Protein AF-A0A7S2XXZ1-F1 (afdb_monomer)

Sequence (118 aa):
FLSVVVPAYNEEARLGPLMLEPTLEFLNQWTQSSIGGPQRSQDTWGVNPRTFEIIVVDDGSKDNTAEIAQQYAEQFNKEGEIGEGKPEKAKNRHGTLRVVKQPQNMGKGAAVRQGMLE

Secondary structure (DSSP, 8-state):
-EEEEEEESS-TTTIIIIIIHHHHHHHHHHHHS-SSSS--S---S--PPP-EEEEEEE-S-SSTHHHHHHHHHHHHHHHHS--TT--GGGTT--EEEEEEE-SS---HHHHHHHHT--

Organism: NCBI:txid94617

Nearest PDB structures (foldseek):
  9fea-assembly1_B  TM=5.530E-01  e=2.788E+00  Aquifex aeolicus VF5
  6saq-assembly1_B  TM=5.895E-01  e=4.145E+00  Aquifex aeolicus VF5
  1vpy-assembly1_A  TM=2.436E-01  e=4.383E-01  Enterococcus faecalis V583

Structure (mmCIF, N/CA/C/O backbone):
data_AF-A0A7S2XXZ1-F1
#
_entry.id   AF-A0A7S2XXZ1-F1
#
loop_
_atom_site.group_PDB
_atom_site.id
_atom_site.type_symbol
_atom_site.label_atom_id
_atom_site.label_alt_id
_atom_site.label_comp_id
_atom_site.label_asym_id
_atom_site.label_entity_id
_atom_site.label_seq_id
_atom_site.pdbx_PDB_ins_code
_atom_site.Cartn_x
_atom_site.Cartn_y
_atom_site.Cartn_z
_atom_site.occupancy
_atom_site.B_iso_or_equiv
_atom_site.auth_seq_id
_atom_site.auth_comp_id
_atom_site.auth_asym_id
_atom_site.auth_atom_id
_atom_site.pdbx_PDB_model_num
ATOM 1 N N . PHE A 1 1 ? 6.321 -4.447 -16.906 1.00 89.00 1 PHE A N 1
ATOM 2 C CA . PHE A 1 1 ? 5.505 -3.766 -15.895 1.00 89.00 1 PHE A CA 1
ATOM 3 C C . PHE A 1 1 ? 5.072 -4.797 -14.864 1.00 89.00 1 PHE A C 1
ATOM 5 O O . PHE A 1 1 ? 4.760 -5.914 -15.267 1.00 89.00 1 PHE A O 1
ATOM 12 N N . LEU A 1 2 ? 5.120 -4.465 -13.578 1.00 94.00 2 LEU A N 1
ATOM 13 C CA . LEU A 1 2 ? 4.697 -5.311 -12.460 1.00 94.00 2 LEU A CA 1
ATOM 14 C C . LEU A 1 2 ? 3.762 -4.498 -11.564 1.00 94.00 2 LEU A C 1
ATOM 16 O O . LEU A 1 2 ? 4.125 -3.396 -11.181 1.00 94.00 2 LEU A O 1
ATOM 20 N N . SER A 1 3 ? 2.615 -5.053 -11.188 1.00 96.81 3 SER A N 1
ATOM 21 C CA . SER A 1 3 ? 1.749 -4.457 -10.169 1.00 96.81 3 SER A CA 1
ATOM 22 C C . SER A 1 3 ? 1.760 -5.338 -8.924 1.00 96.81 3 SER A C 1
ATOM 24 O O . SER A 1 3 ? 1.615 -6.560 -9.024 1.00 96.81 3 SER A O 1
ATOM 26 N N . VAL A 1 4 ? 2.005 -4.733 -7.762 1.00 98.00 4 VAL A N 1
ATOM 27 C CA . VAL A 1 4 ? 2.045 -5.412 -6.463 1.00 98.00 4 VAL A CA 1
ATOM 28 C C . VAL A 1 4 ? 0.896 -4.897 -5.609 1.00 98.00 4 VAL A C 1
ATOM 30 O O . VAL A 1 4 ? 0.903 -3.752 -5.165 1.00 98.00 4 VAL A O 1
ATOM 33 N N . VAL A 1 5 ? -0.082 -5.761 -5.350 1.00 98.50 5 VAL A N 1
ATOM 34 C CA . VAL A 1 5 ? -1.223 -5.443 -4.486 1.00 98.50 5 VAL A CA 1
ATOM 35 C C . VAL A 1 5 ? -0.927 -5.884 -3.058 1.00 98.50 5 VAL A C 1
ATOM 37 O O . VAL A 1 5 ? -0.632 -7.056 -2.809 1.00 98.50 5 VAL A O 1
ATOM 40 N N . VAL A 1 6 ? -1.052 -4.954 -2.115 1.00 98.56 6 VAL A N 1
ATOM 41 C CA . VAL A 1 6 ? -0.796 -5.181 -0.692 1.00 98.56 6 VAL A CA 1
ATOM 42 C C . VAL A 1 6 ? -2.066 -4.879 0.103 1.00 98.56 6 VAL A C 1
ATOM 44 O O . VAL A 1 6 ? -2.342 -3.714 0.388 1.00 98.56 6 VAL A O 1
ATOM 47 N N . PRO A 1 7 ? -2.845 -5.900 0.493 1.00 98.38 7 PRO A N 1
ATOM 48 C CA . PRO A 1 7 ? -3.931 -5.709 1.446 1.00 98.38 7 PRO A CA 1
ATOM 49 C C . PRO A 1 7 ? -3.359 -5.427 2.843 1.00 98.38 7 PRO A C 1
ATOM 51 O O . PRO A 1 7 ? -2.493 -6.170 3.312 1.00 98.38 7 PRO A O 1
ATOM 54 N N . ALA A 1 8 ? -3.860 -4.393 3.515 1.00 98.44 8 ALA A N 1
ATOM 55 C CA . ALA A 1 8 ? -3.415 -3.982 4.843 1.00 98.44 8 ALA A CA 1
ATOM 56 C C . ALA A 1 8 ? -4.612 -3.755 5.780 1.00 98.44 8 ALA A C 1
ATOM 58 O O . ALA A 1 8 ? -5.591 -3.122 5.399 1.00 98.44 8 ALA A O 1
ATOM 59 N N . TYR A 1 9 ? -4.530 -4.285 7.002 1.00 98.56 9 TYR A N 1
ATOM 60 C CA . TYR A 1 9 ? -5.489 -4.028 8.076 1.00 98.56 9 TYR A CA 1
ATOM 61 C C . TYR A 1 9 ? -4.775 -4.080 9.425 1.00 98.56 9 TYR A C 1
ATOM 63 O O . TYR A 1 9 ? -4.330 -5.150 9.840 1.00 98.56 9 TYR A O 1
ATOM 71 N N . ASN A 1 10 ? -4.694 -2.947 10.117 1.00 98.50 10 ASN A N 1
ATOM 72 C CA . ASN A 1 10 ? -3.966 -2.810 11.380 1.00 98.50 10 ASN A CA 1
ATOM 73 C C . ASN A 1 10 ? -2.502 -3.306 11.298 1.00 98.50 10 ASN A C 1
ATOM 75 O O . ASN A 1 10 ? -2.059 -4.226 12.002 1.00 98.50 10 ASN A O 1
ATOM 79 N N . GLU A 1 11 ? -1.767 -2.728 10.354 1.00 98.38 11 GLU A N 1
ATOM 80 C CA . GLU A 1 11 ? -0.394 -3.058 9.984 1.00 98.38 11 GLU A CA 1
ATOM 81 C C . GLU A 1 11 ? 0.584 -1.913 10.309 1.00 98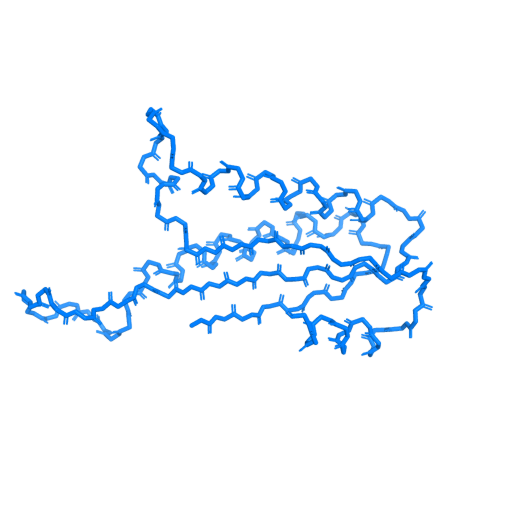.38 11 GLU A C 1
ATOM 83 O O . GLU A 1 11 ? 1.702 -1.935 9.799 1.00 98.38 11 GLU A O 1
ATOM 88 N N . GLU A 1 12 ? 0.230 -0.923 11.143 1.00 98.19 12 GLU A N 1
ATOM 89 C CA . GLU A 1 12 ? 1.030 0.308 11.315 1.00 98.19 12 GLU A CA 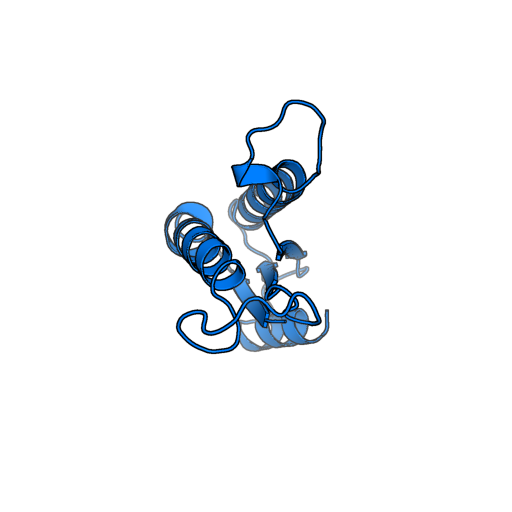1
ATOM 90 C C . GLU A 1 12 ? 2.510 0.043 11.665 1.00 98.19 12 GLU A C 1
ATOM 92 O O . GLU A 1 12 ? 3.412 0.691 11.138 1.00 98.19 12 GLU A O 1
ATOM 97 N N . ALA A 1 13 ? 2.781 -0.985 12.474 1.00 97.88 13 ALA A N 1
ATOM 98 C CA . ALA A 1 13 ? 4.135 -1.367 12.875 1.00 97.88 13 ALA A CA 1
ATOM 99 C C . ALA A 1 13 ? 4.898 -2.208 11.829 1.00 97.88 13 ALA A C 1
ATOM 101 O O . ALA A 1 13 ? 6.108 -2.391 11.956 1.00 97.88 13 ALA A O 1
ATOM 102 N N . ARG A 1 14 ? 4.209 -2.775 10.829 1.00 98.31 14 ARG A N 1
ATOM 103 C CA . ARG A 1 14 ? 4.777 -3.735 9.861 1.00 98.31 14 ARG A CA 1
ATOM 104 C C . ARG A 1 14 ? 4.836 -3.179 8.441 1.00 98.31 14 ARG A C 1
ATOM 106 O O . ARG A 1 14 ? 5.809 -3.443 7.737 1.00 98.31 14 ARG A O 1
ATOM 113 N N . LEU A 1 15 ? 3.829 -2.408 8.028 1.00 98.06 15 LEU A N 1
ATOM 114 C CA . LEU A 1 15 ? 3.653 -1.955 6.650 1.00 98.06 15 LEU A CA 1
ATOM 115 C C . LEU A 1 15 ? 4.880 -1.195 6.136 1.00 98.06 15 LEU A C 1
ATOM 117 O O . LEU A 1 15 ? 5.395 -1.538 5.078 1.00 98.06 15 LEU A O 1
ATOM 121 N N . GLY A 1 16 ? 5.368 -0.209 6.889 1.00 96.75 16 GLY A N 1
ATOM 122 C CA . GLY A 1 16 ? 6.567 0.553 6.532 1.00 96.75 16 GLY A CA 1
ATOM 123 C C . GLY A 1 16 ? 7.845 -0.298 6.556 1.00 96.75 16 GLY A C 1
ATOM 124 O O . GLY A 1 16 ? 8.344 -0.677 5.493 1.00 96.75 16 GLY A O 1
ATOM 125 N N . PRO A 1 17 ? 8.357 -0.646 7.751 1.00 96.19 17 PRO A N 1
ATOM 126 C CA . PRO A 1 17 ? 9.705 -1.197 7.903 1.00 96.19 17 PRO A CA 1
ATOM 127 C C . PRO A 1 17 ? 9.862 -2.642 7.414 1.00 96.19 17 PRO A C 1
ATOM 129 O O . PRO A 1 17 ? 10.958 -3.040 7.031 1.00 96.19 17 PRO A O 1
ATOM 132 N N . LEU A 1 18 ? 8.801 -3.458 7.432 1.00 97.31 18 LEU A N 1
ATOM 133 C CA . LEU A 1 18 ? 8.908 -4.879 7.070 1.00 97.31 18 LEU A CA 1
ATOM 134 C C . LEU A 1 18 ? 8.412 -5.181 5.658 1.00 97.31 18 LEU A C 1
ATOM 136 O O . LEU A 1 18 ? 8.857 -6.164 5.069 1.00 97.31 18 LEU A O 1
ATOM 140 N N . MET A 1 19 ? 7.491 -4.375 5.120 1.00 97.38 19 MET A N 1
ATOM 141 C CA . MET A 1 19 ? 6.913 -4.613 3.797 1.00 97.38 19 MET A CA 1
ATOM 142 C C . MET A 1 19 ? 7.410 -3.595 2.772 1.00 97.38 19 MET A C 1
ATOM 144 O O . MET A 1 19 ? 8.078 -3.990 1.816 1.00 97.38 19 MET A O 1
ATOM 148 N N . LEU A 1 20 ? 7.135 -2.301 2.957 1.00 97.06 20 LEU A N 1
ATOM 149 C CA . LEU A 1 20 ? 7.425 -1.280 1.950 1.00 97.06 20 LEU A CA 1
ATOM 150 C C . LEU A 1 20 ? 8.925 -1.075 1.744 1.00 97.06 20 LEU A C 1
ATOM 152 O O . LEU A 1 20 ? 9.373 -1.121 0.602 1.00 97.06 20 LEU A O 1
ATOM 156 N N . GLU A 1 21 ? 9.709 -0.886 2.805 1.00 94.94 21 GLU A N 1
ATOM 157 C CA . GLU A 1 21 ? 11.137 -0.563 2.670 1.00 94.94 21 GLU A CA 1
ATOM 158 C C . GLU A 1 21 ? 11.935 -1.645 1.916 1.00 94.94 21 GLU A C 1
ATOM 160 O O . GLU A 1 21 ? 12.518 -1.314 0.874 1.00 94.94 21 GLU A O 1
ATOM 165 N N . PRO A 1 22 ? 11.911 -2.936 2.318 1.00 96.25 22 PRO A N 1
ATOM 166 C CA . PRO A 1 22 ? 12.661 -3.970 1.603 1.00 96.25 22 PRO A CA 1
ATOM 167 C C . PRO A 1 22 ? 12.126 -4.211 0.186 1.00 96.25 22 PRO A C 1
ATOM 169 O O . PRO A 1 22 ? 12.894 -4.474 -0.742 1.00 96.25 22 PRO A O 1
ATOM 172 N N . THR A 1 23 ? 10.805 -4.108 -0.007 1.00 96.06 23 THR A N 1
ATOM 173 C CA . THR A 1 23 ? 10.176 -4.315 -1.320 1.00 96.06 23 THR A CA 1
ATOM 174 C C . THR A 1 23 ? 10.571 -3.214 -2.297 1.00 96.06 23 THR A C 1
ATOM 176 O O . THR A 1 23 ? 10.955 -3.506 -3.428 1.00 96.06 23 THR A O 1
ATOM 179 N N . LEU A 1 24 ? 10.518 -1.949 -1.873 1.00 93.00 24 LEU A N 1
ATOM 180 C CA . LEU A 1 24 ? 10.918 -0.810 -2.698 1.00 93.00 24 LEU A CA 1
ATOM 181 C C . LEU A 1 24 ? 12.410 -0.868 -3.040 1.00 93.00 24 LEU A C 1
ATOM 183 O O . 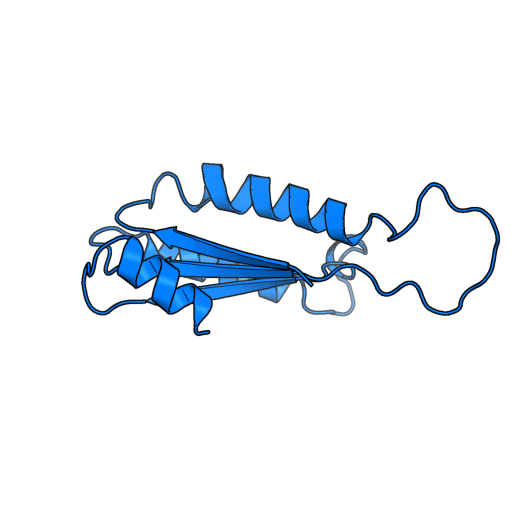LEU A 1 24 ? 12.780 -0.590 -4.182 1.00 93.00 24 LEU A O 1
ATOM 187 N N . GLU A 1 25 ? 13.267 -1.256 -2.091 1.00 91.19 25 GLU A N 1
ATOM 188 C CA . GLU A 1 25 ? 14.693 -1.469 -2.353 1.00 91.19 25 GLU A CA 1
ATOM 189 C C . GLU A 1 25 ? 14.912 -2.531 -3.439 1.00 91.19 25 GLU A C 1
ATOM 191 O O . GLU A 1 25 ? 15.589 -2.263 -4.439 1.00 91.19 25 GLU A O 1
ATOM 196 N N . PHE A 1 26 ? 14.289 -3.703 -3.289 1.00 93.00 26 PHE A N 1
ATOM 197 C CA . PHE A 1 26 ? 14.392 -4.785 -4.264 1.00 93.00 26 PHE A CA 1
ATOM 198 C C . PHE A 1 26 ? 13.876 -4.365 -5.644 1.00 93.00 26 PHE A C 1
ATOM 200 O O . PHE A 1 26 ? 14.558 -4.562 -6.652 1.00 93.00 26 PHE A O 1
ATOM 207 N N . LEU A 1 27 ? 12.684 -3.764 -5.710 1.00 91.38 27 LEU A N 1
ATOM 208 C CA . LEU A 1 27 ? 12.071 -3.380 -6.978 1.00 91.38 27 LEU A CA 1
ATOM 209 C C . LEU A 1 27 ? 12.897 -2.311 -7.695 1.00 91.38 27 LEU A C 1
ATOM 211 O O . LEU A 1 27 ? 13.123 -2.435 -8.897 1.00 91.38 27 LEU A O 1
ATOM 215 N N . ASN A 1 28 ? 13.448 -1.329 -6.978 1.00 87.00 28 ASN A N 1
ATOM 216 C CA . ASN A 1 28 ? 14.355 -0.340 -7.564 1.00 87.00 28 ASN A CA 1
ATOM 217 C C . ASN A 1 28 ? 15.582 -0.991 -8.226 1.00 87.00 28 ASN A C 1
ATOM 219 O O . ASN A 1 28 ? 15.949 -0.602 -9.337 1.00 87.00 28 ASN A O 1
ATOM 223 N N . GLN A 1 29 ? 16.191 -2.002 -7.600 1.00 86.00 29 GLN A N 1
ATOM 224 C CA . GLN A 1 29 ? 17.302 -2.760 -8.199 1.00 86.00 29 GLN A CA 1
ATOM 225 C C . GLN A 1 29 ? 16.838 -3.610 -9.393 1.00 86.00 29 GLN A C 1
ATOM 227 O O . GLN A 1 29 ? 17.493 -3.664 -10.439 1.00 86.00 29 GLN A O 1
ATOM 232 N N . TRP A 1 30 ? 15.666 -4.235 -9.273 1.00 87.12 30 TRP A N 1
ATOM 233 C CA . TRP A 1 30 ? 15.061 -5.036 -10.333 1.00 87.12 30 TRP A CA 1
ATOM 234 C C . TRP A 1 30 ? 14.754 -4.217 -11.594 1.00 87.12 30 TRP A C 1
ATOM 236 O O . TRP A 1 30 ? 14.925 -4.742 -12.698 1.00 87.12 30 TRP A O 1
ATOM 246 N N . THR A 1 31 ? 14.362 -2.942 -11.457 1.00 85.31 31 THR A N 1
ATOM 247 C CA . THR A 1 31 ? 14.112 -2.047 -12.607 1.00 85.31 31 THR A CA 1
ATOM 248 C C . THR A 1 31 ? 15.359 -1.716 -13.418 1.00 85.31 31 THR A C 1
ATOM 250 O O . THR A 1 31 ? 15.277 -1.562 -14.635 1.00 85.31 31 THR A O 1
ATOM 253 N N . GLN A 1 32 ? 16.515 -1.675 -12.754 1.00 77.31 32 GLN A N 1
ATOM 254 C CA . GLN A 1 32 ? 17.818 -1.410 -13.369 1.00 77.31 32 GLN A CA 1
ATOM 255 C C . GLN A 1 32 ? 18.433 -2.668 -13.997 1.00 77.31 32 GLN A C 1
ATOM 257 O O . GLN A 1 32 ? 19.385 -2.581 -14.766 1.00 77.31 32 GLN A O 1
ATOM 262 N N . SER A 1 33 ? 17.891 -3.848 -13.683 1.00 73.06 33 SER A N 1
ATOM 263 C CA . SER A 1 33 ? 18.347 -5.113 -14.250 1.00 73.06 33 SER A CA 1
ATOM 264 C C . SER A 1 33 ? 17.742 -5.306 -15.643 1.00 73.06 33 SER A C 1
ATOM 266 O O . SER A 1 33 ? 16.537 -5.531 -15.779 1.00 73.06 33 SER A O 1
ATOM 268 N N . SER A 1 34 ? 18.578 -5.238 -16.681 1.00 60.25 34 SER A N 1
ATOM 269 C CA . SER A 1 34 ? 18.182 -5.394 -18.085 1.00 60.25 34 SER A CA 1
ATOM 270 C C . SER A 1 34 ? 17.337 -6.653 -18.326 1.00 60.25 34 SER A C 1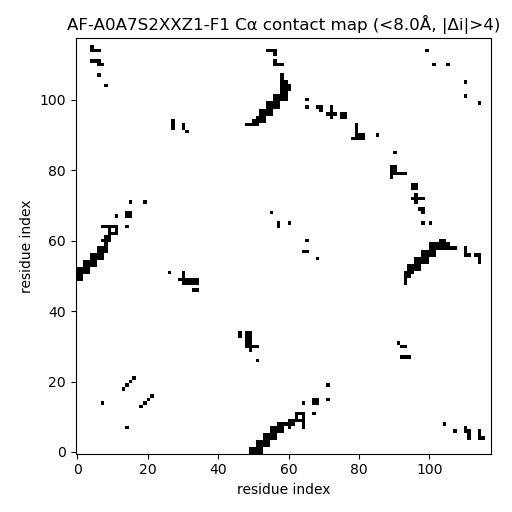
ATOM 272 O O . SER A 1 34 ? 17.597 -7.733 -17.783 1.00 60.25 34 SER A O 1
ATOM 274 N N . ILE A 1 35 ? 16.323 -6.542 -19.188 1.00 56.41 35 ILE A N 1
ATOM 275 C CA . ILE A 1 35 ? 15.658 -7.712 -19.767 1.00 56.41 35 ILE A CA 1
ATOM 276 C C . ILE A 1 35 ? 16.647 -8.340 -20.761 1.00 56.41 35 ILE A C 1
ATOM 278 O O . ILE A 1 35 ? 16.774 -7.861 -21.880 1.00 56.41 35 ILE A O 1
ATOM 282 N N . GLY A 1 36 ? 17.361 -9.389 -20.337 1.00 50.66 36 GLY A N 1
ATOM 283 C CA . GLY A 1 36 ? 18.191 -10.218 -21.220 1.00 50.66 36 GLY A CA 1
ATOM 284 C C . GLY A 1 36 ? 19.686 -10.237 -20.894 1.00 50.66 36 GLY A C 1
ATOM 285 O O . GLY A 1 36 ? 20.474 -9.719 -21.668 1.00 50.66 36 GLY A O 1
ATOM 286 N N . GLY A 1 37 ? 20.078 -10.900 -19.798 1.00 49.59 37 GLY A N 1
ATOM 287 C CA . GLY A 1 37 ? 21.452 -11.383 -19.570 1.00 49.59 37 GLY A CA 1
ATOM 288 C C . GLY A 1 37 ? 22.583 -10.333 -19.555 1.00 49.59 37 GLY A C 1
ATOM 289 O O . GLY A 1 37 ? 22.347 -9.136 -19.698 1.00 49.59 37 GLY A O 1
ATOM 290 N N . PRO A 1 38 ? 23.839 -10.765 -19.324 1.00 48.09 38 PRO A N 1
ATOM 291 C CA . PRO A 1 38 ? 24.993 -9.877 -19.361 1.00 48.09 38 PRO A CA 1
ATOM 292 C C . PRO A 1 38 ? 25.186 -9.330 -20.777 1.00 48.09 38 PRO A C 1
ATOM 294 O O . PRO A 1 38 ? 25.301 -10.078 -21.748 1.00 48.09 38 PRO A O 1
ATOM 297 N N . GLN A 1 39 ? 25.221 -8.007 -20.843 1.00 49.62 39 GLN A N 1
ATOM 298 C CA . GLN A 1 39 ? 25.376 -7.150 -22.009 1.00 49.62 39 GLN A CA 1
ATOM 299 C C . GLN A 1 39 ? 26.434 -7.683 -22.992 1.00 49.62 39 GLN A C 1
ATOM 301 O O . GLN A 1 39 ? 27.637 -7.506 -22.803 1.00 49.62 39 GLN A O 1
ATOM 306 N N . ARG A 1 40 ? 25.985 -8.348 -24.061 1.00 46.22 40 ARG A N 1
ATOM 307 C CA . ARG A 1 40 ? 26.753 -8.468 -25.300 1.00 46.22 40 ARG A CA 1
ATOM 308 C C . ARG A 1 40 ? 26.165 -7.474 -26.293 1.00 46.22 40 ARG A C 1
ATOM 310 O O . ARG A 1 40 ? 24.961 -7.458 -26.492 1.00 46.22 40 ARG A O 1
ATOM 317 N N . SER A 1 41 ? 27.077 -6.706 -26.869 1.00 46.59 41 SER A N 1
ATOM 318 C CA . SER A 1 41 ? 26.930 -5.731 -27.945 1.00 46.59 41 SER A CA 1
ATOM 319 C C . SER A 1 41 ? 26.174 -4.430 -27.663 1.00 46.59 41 SER A C 1
ATOM 321 O O . SER A 1 41 ? 25.199 -4.308 -26.930 1.00 46.59 41 SER A O 1
ATOM 323 N N . GLN A 1 42 ? 26.784 -3.417 -28.253 1.00 48.66 42 GLN A N 1
ATOM 324 C CA . GLN A 1 42 ? 26.577 -1.991 -28.173 1.00 48.66 42 GLN A CA 1
ATOM 325 C C . GLN A 1 42 ? 25.469 -1.595 -29.156 1.00 48.66 42 GLN A C 1
ATOM 327 O O . GLN A 1 42 ? 25.707 -0.808 -30.058 1.00 48.66 42 GLN A O 1
ATOM 332 N N . ASP A 1 43 ? 24.274 -2.167 -29.004 1.00 46.19 43 ASP A N 1
ATOM 333 C CA . ASP A 1 43 ? 23.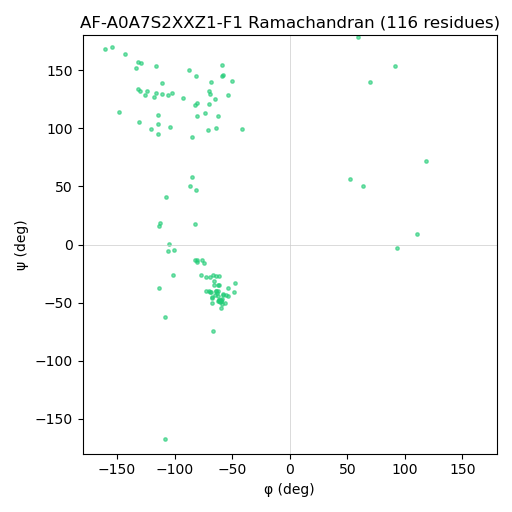146 -1.897 -29.900 1.00 46.19 43 ASP A CA 1
ATOM 334 C C . ASP A 1 43 ? 22.035 -1.184 -29.110 1.00 46.19 43 ASP A C 1
ATOM 336 O O . ASP A 1 43 ? 21.230 -1.780 -28.396 1.00 46.19 43 ASP A O 1
ATOM 340 N N . THR A 1 44 ? 22.040 0.147 -29.183 1.00 48.66 44 THR A N 1
ATOM 341 C CA . THR A 1 44 ? 21.219 1.096 -28.409 1.00 48.66 44 THR A CA 1
ATOM 342 C C . THR A 1 44 ? 19.804 1.293 -28.970 1.00 48.66 44 THR A C 1
ATOM 344 O O . THR A 1 44 ? 19.321 2.418 -29.082 1.00 48.66 44 THR A O 1
ATOM 347 N N . TRP A 1 45 ? 19.103 0.204 -29.292 1.00 47.22 45 TRP A N 1
ATOM 348 C CA . TRP A 1 45 ? 17.688 0.247 -29.676 1.00 47.22 45 TRP A CA 1
ATOM 349 C C . TRP A 1 45 ? 16.880 -0.797 -28.894 1.00 47.22 45 TRP A C 1
ATOM 351 O O . TRP A 1 45 ? 16.926 -1.983 -29.199 1.00 47.22 45 TRP A O 1
ATOM 361 N N . GLY A 1 46 ? 16.093 -0.351 -27.906 1.00 51.03 46 GLY A N 1
ATOM 362 C CA . GLY A 1 46 ? 14.888 -1.086 -27.489 1.00 51.03 46 GLY A CA 1
ATOM 363 C C . GLY A 1 46 ? 14.862 -1.780 -26.122 1.00 51.03 46 GLY A C 1
ATOM 364 O O . GLY A 1 46 ? 13.892 -2.487 -25.854 1.00 51.03 46 GLY A O 1
ATOM 365 N N . VAL A 1 47 ? 15.834 -1.586 -25.224 1.00 58.59 47 VAL A N 1
ATOM 366 C CA . VAL A 1 47 ? 15.697 -2.114 -23.850 1.00 58.59 47 VAL A CA 1
ATOM 367 C C . VAL A 1 47 ? 14.913 -1.117 -22.995 1.00 58.59 47 VAL A C 1
ATOM 369 O O . VAL A 1 47 ? 15.484 -0.193 -22.423 1.00 58.59 47 VAL A O 1
ATOM 372 N N . ASN A 1 48 ? 13.592 -1.293 -22.916 1.00 65.62 48 ASN A N 1
ATOM 373 C CA . ASN A 1 48 ? 12.778 -0.535 -21.967 1.00 65.62 48 ASN A CA 1
ATOM 374 C C . ASN A 1 48 ? 13.102 -0.989 -20.531 1.00 65.62 48 ASN A C 1
ATOM 376 O O . ASN A 1 48 ? 13.059 -2.197 -20.258 1.00 65.62 48 ASN A O 1
ATOM 380 N N . PRO A 1 49 ? 13.397 -0.060 -19.604 1.00 72.88 49 PRO A N 1
ATOM 381 C CA . PRO A 1 49 ? 13.562 -0.395 -18.198 1.00 72.88 49 PRO A CA 1
ATOM 382 C C . PRO A 1 49 ? 12.276 -1.024 -17.663 1.00 72.88 49 PRO A C 1
ATOM 384 O O . PRO A 1 49 ? 11.162 -0.681 -18.077 1.00 72.88 49 PRO A O 1
ATOM 387 N N . ARG A 1 50 ? 12.417 -1.986 -16.748 1.00 85.69 50 ARG A N 1
ATOM 388 C CA . ARG A 1 50 ? 11.235 -2.577 -16.118 1.00 85.69 50 ARG A CA 1
ATOM 389 C C . ARG A 1 50 ? 10.595 -1.520 -15.232 1.00 85.69 50 ARG A C 1
ATOM 391 O O . ARG A 1 50 ? 11.287 -0.798 -14.529 1.00 85.69 50 ARG A O 1
ATOM 398 N N . THR A 1 51 ? 9.275 -1.470 -15.250 1.00 90.31 51 THR A N 1
ATOM 399 C CA . THR A 1 51 ? 8.479 -0.551 -14.440 1.00 90.31 51 THR A CA 1
ATOM 400 C C . THR A 1 51 ? 7.614 -1.315 -13.449 1.00 90.31 51 THR A C 1
ATOM 402 O O . THR A 1 51 ? 7.267 -2.474 -13.715 1.00 90.31 51 THR A O 1
ATOM 405 N N . PHE A 1 52 ? 7.259 -0.692 -12.327 1.00 94.19 52 PHE A N 1
ATOM 406 C CA . PHE A 1 52 ? 6.338 -1.282 -11.357 1.00 94.19 52 PHE A CA 1
ATOM 407 C C . PHE A 1 52 ? 5.399 -0.265 -10.708 1.00 94.19 52 PHE A C 1
ATOM 409 O O . PHE A 1 52 ? 5.659 0.933 -10.720 1.00 94.19 52 PHE A O 1
ATOM 416 N N . GLU A 1 53 ? 4.347 -0.761 -10.078 1.00 95.94 53 GLU A N 1
ATOM 417 C CA . GLU A 1 53 ? 3.560 -0.020 -9.101 1.00 95.94 53 GLU A CA 1
ATOM 418 C C . GLU A 1 53 ? 3.309 -0.885 -7.863 1.00 95.94 53 GLU A C 1
ATOM 420 O O . GLU A 1 53 ? 3.264 -2.117 -7.941 1.00 95.94 53 GLU A O 1
ATOM 425 N N . ILE A 1 54 ? 3.142 -0.233 -6.718 1.00 98.19 54 ILE A N 1
ATOM 426 C CA . ILE A 1 54 ? 2.610 -0.853 -5.508 1.00 98.19 54 ILE A CA 1
ATOM 427 C C . ILE A 1 54 ? 1.285 -0.171 -5.176 1.00 98.19 54 ILE A C 1
ATOM 429 O O . ILE A 1 54 ? 1.210 1.057 -5.097 1.00 98.19 54 ILE A O 1
ATOM 433 N N . ILE A 1 55 ? 0.257 -0.979 -4.942 1.00 98.56 55 ILE A N 1
ATOM 434 C CA . ILE A 1 55 ? -1.071 -0.536 -4.526 1.00 98.56 55 ILE A CA 1
ATOM 435 C C . ILE A 1 55 ? -1.309 -1.073 -3.118 1.00 98.56 55 ILE A C 1
ATOM 437 O O . ILE A 1 55 ? -1.577 -2.262 -2.928 1.00 98.56 55 ILE A O 1
ATOM 441 N N . VAL A 1 56 ? -1.197 -0.200 -2.118 1.00 98.75 56 VAL A N 1
ATOM 442 C CA . VAL A 1 56 ? -1.598 -0.528 -0.746 1.00 98.75 56 VAL A CA 1
ATOM 443 C C . VAL A 1 56 ? -3.098 -0.322 -0.630 1.00 98.75 56 VAL A C 1
ATOM 445 O O . VAL A 1 56 ? -3.594 0.783 -0.835 1.00 98.75 56 VAL A O 1
ATOM 448 N N . VAL A 1 57 ? -3.820 -1.383 -0.292 1.00 98.75 57 VAL A N 1
ATOM 449 C CA . VAL A 1 57 ? -5.259 -1.332 -0.041 1.00 98.75 57 VAL A CA 1
ATOM 450 C C . VAL A 1 57 ? -5.477 -1.402 1.461 1.00 98.75 57 VAL A C 1
ATOM 452 O O . VAL A 1 57 ? -5.387 -2.479 2.049 1.00 98.75 57 VAL A O 1
ATOM 455 N N . ASP A 1 58 ? -5.743 -0.253 2.076 1.00 98.69 58 ASP A N 1
ATOM 456 C CA . ASP A 1 58 ? -6.158 -0.177 3.472 1.00 98.69 58 ASP A CA 1
ATOM 457 C C . ASP A 1 58 ? -7.610 -0.653 3.599 1.00 98.69 58 ASP A C 1
ATOM 459 O O . ASP A 1 58 ? -8.537 -0.024 3.086 1.00 98.69 58 ASP A O 1
ATOM 463 N N . ASP A 1 59 ? -7.808 -1.785 4.266 1.00 98.44 59 ASP A N 1
ATOM 464 C CA . ASP A 1 59 ? -9.098 -2.451 4.454 1.00 98.44 59 ASP A CA 1
ATOM 465 C C . ASP A 1 59 ? -9.830 -1.883 5.685 1.00 98.44 59 ASP A C 1
ATOM 467 O O . ASP A 1 59 ? -10.231 -2.607 6.595 1.00 98.44 59 ASP A O 1
ATOM 471 N N . GLY A 1 60 ? -9.932 -0.552 5.763 1.00 98.06 60 GLY A N 1
ATO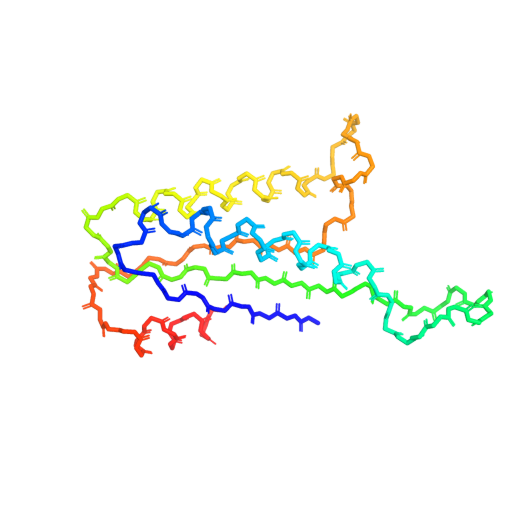M 472 C CA . GLY A 1 60 ? -10.601 0.165 6.849 1.00 98.06 60 GLY A CA 1
ATOM 473 C C . GLY A 1 60 ? -9.931 -0.024 8.211 1.00 98.06 60 GLY A C 1
ATOM 474 O O . GLY A 1 60 ? -10.610 -0.389 9.181 1.00 98.06 60 GLY A O 1
ATOM 475 N N . SER A 1 61 ? -8.610 0.182 8.278 1.00 98.38 61 SER A N 1
ATOM 476 C CA . SER A 1 61 ? -7.836 0.052 9.520 1.00 98.38 61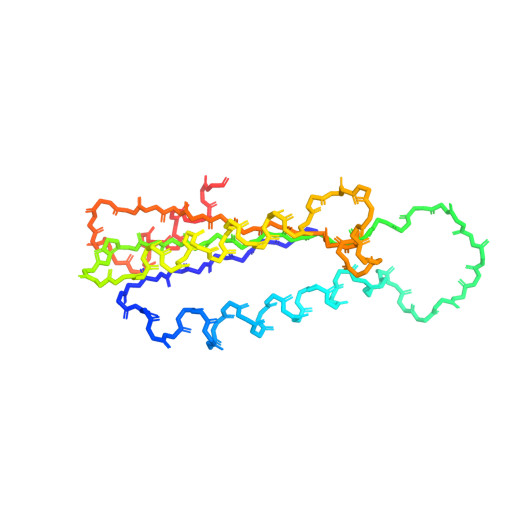 SER A CA 1
ATOM 477 C C . SER A 1 61 ? -8.330 1.002 10.614 1.00 98.38 61 SER A C 1
ATOM 479 O O . SER A 1 61 ? -8.937 2.040 10.353 1.00 98.38 61 SER A O 1
ATOM 481 N N . LYS A 1 62 ? -8.082 0.623 11.871 1.00 98.12 62 LYS A N 1
ATOM 482 C CA . LYS A 1 62 ? -8.434 1.420 13.061 1.00 98.12 62 LYS A CA 1
ATOM 483 C C . LYS A 1 62 ? -7.223 2.079 13.724 1.00 98.12 62 LYS A C 1
ATOM 485 O O . LYS A 1 62 ? -7.392 2.801 14.704 1.00 98.12 62 LYS A O 1
ATOM 490 N N . ASP A 1 63 ? -6.033 1.775 13.229 1.00 98.44 63 ASP A N 1
ATOM 491 C CA . ASP A 1 63 ? -4.755 2.354 13.628 1.00 98.44 63 ASP A CA 1
ATOM 492 C C . ASP A 1 63 ? -4.229 3.288 12.517 1.00 98.44 63 ASP A C 1
ATOM 494 O O . ASP A 1 63 ? -4.965 3.615 11.585 1.00 98.44 63 ASP A O 1
ATOM 498 N N . ASN A 1 64 ? -2.961 3.706 12.583 1.00 98.38 64 ASN A N 1
ATOM 499 C CA . ASN A 1 64 ? -2.390 4.658 11.621 1.00 98.38 64 ASN A CA 1
ATOM 500 C C . ASN A 1 64 ? -1.922 4.017 10.300 1.00 98.38 64 ASN A C 1
ATOM 502 O O . ASN A 1 64 ? -1.108 4.605 9.580 1.00 98.38 64 ASN A O 1
ATOM 506 N N . THR A 1 65 ? -2.368 2.798 9.967 1.00 98.44 65 THR A N 1
ATOM 507 C CA . THR A 1 65 ? -1.929 2.080 8.753 1.00 98.44 65 THR A CA 1
ATOM 508 C C . THR A 1 65 ? -2.109 2.923 7.492 1.00 98.44 65 THR A C 1
ATOM 510 O O . THR A 1 65 ? -1.206 2.998 6.654 1.00 98.44 65 THR A O 1
ATOM 513 N N . ALA A 1 66 ? -3.258 3.586 7.363 1.00 98.00 66 ALA A N 1
ATOM 514 C CA . ALA A 1 66 ? -3.612 4.346 6.175 1.00 98.00 66 ALA A CA 1
ATOM 515 C C . ALA A 1 66 ? -2.754 5.616 6.026 1.00 98.00 66 ALA A C 1
ATOM 517 O O . ALA A 1 66 ? -2.339 5.963 4.919 1.00 98.00 66 ALA A O 1
ATOM 518 N N . GLU A 1 67 ? -2.475 6.299 7.134 1.00 98.38 67 GLU A N 1
ATOM 519 C CA . GLU A 1 67 ? -1.638 7.497 7.205 1.00 98.38 67 GLU A CA 1
ATOM 520 C C . GLU A 1 67 ? -0.182 7.155 6.885 1.00 98.38 67 GLU A C 1
ATOM 522 O O . GLU A 1 67 ? 0.439 7.833 6.068 1.00 98.38 67 GLU A O 1
ATOM 527 N N . ILE A 1 68 ? 0.343 6.068 7.457 1.00 98.00 68 ILE A N 1
ATOM 528 C CA . ILE A 1 68 ? 1.692 5.574 7.157 1.00 98.00 68 ILE A CA 1
ATOM 529 C C . ILE A 1 68 ? 1.805 5.232 5.670 1.00 98.00 68 ILE A C 1
ATOM 531 O O . ILE A 1 68 ? 2.725 5.702 5.002 1.00 98.00 68 ILE A O 1
ATOM 535 N N . ALA A 1 69 ? 0.848 4.482 5.112 1.00 97.94 69 ALA A N 1
ATOM 536 C CA . ALA A 1 69 ? 0.841 4.154 3.687 1.00 97.94 69 ALA A CA 1
ATOM 537 C C . ALA A 1 69 ? 0.898 5.417 2.807 1.00 97.94 69 ALA 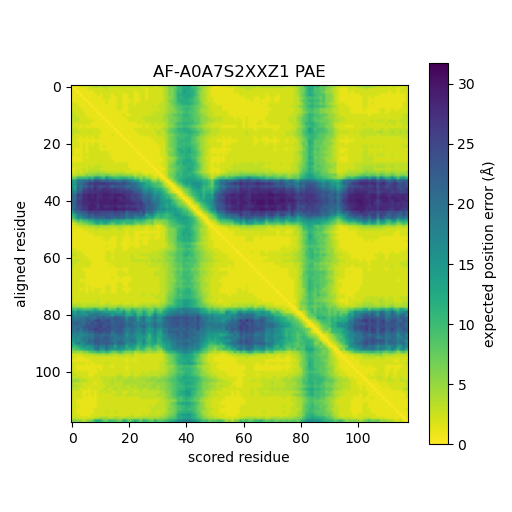A C 1
ATOM 539 O O . ALA A 1 69 ? 1.656 5.469 1.836 1.00 97.94 69 ALA A O 1
ATOM 540 N N . GLN A 1 70 ? 0.115 6.444 3.158 1.00 98.12 70 GLN A N 1
ATOM 541 C CA . GLN A 1 70 ? 0.082 7.718 2.436 1.00 98.12 70 GLN A CA 1
ATOM 542 C C . GLN A 1 70 ? 1.411 8.470 2.531 1.00 98.12 70 GLN A C 1
ATOM 544 O O . GLN A 1 70 ? 1.901 8.954 1.512 1.00 98.12 70 GLN A O 1
ATOM 549 N N . GLN A 1 71 ? 2.029 8.517 3.713 1.00 96.81 71 GLN A N 1
ATOM 550 C CA . GLN A 1 71 ? 3.341 9.140 3.903 1.00 96.81 71 GLN A CA 1
ATOM 551 C C . GLN A 1 71 ? 4.413 8.482 3.028 1.00 96.81 71 GLN A C 1
ATOM 553 O O . GLN A 1 71 ? 5.139 9.184 2.320 1.00 96.81 71 GLN A O 1
ATOM 558 N N . TYR A 1 72 ? 4.471 7.145 3.004 1.00 95.56 72 TYR A N 1
ATOM 559 C CA . TYR A 1 72 ? 5.397 6.422 2.129 1.00 95.56 72 TYR A CA 1
ATOM 560 C C . TYR A 1 72 ? 5.100 6.680 0.648 1.00 95.56 72 TYR A C 1
ATOM 562 O O . TYR A 1 72 ? 6.034 6.888 -0.125 1.00 95.56 72 TYR A O 1
ATOM 570 N N . ALA A 1 73 ? 3.826 6.701 0.237 1.00 95.12 73 ALA A N 1
ATOM 571 C CA . ALA A 1 73 ? 3.439 6.994 -1.144 1.00 95.12 73 ALA A CA 1
ATOM 572 C C . ALA A 1 73 ? 3.905 8.387 -1.582 1.00 95.12 73 ALA A C 1
ATOM 574 O O . ALA A 1 73 ? 4.525 8.540 -2.636 1.00 95.12 73 ALA A O 1
ATOM 575 N N . GLU A 1 74 ? 3.660 9.403 -0.757 1.00 94.00 74 GLU A N 1
ATOM 576 C CA . GLU A 1 74 ? 4.106 10.764 -1.028 1.00 94.00 74 GLU A CA 1
ATOM 577 C C . GLU A 1 74 ? 5.625 10.877 -1.090 1.00 94.00 74 GLU A C 1
ATOM 579 O O . GLU A 1 74 ? 6.149 11.469 -2.033 1.00 94.00 74 GLU A O 1
ATOM 584 N N . GLN A 1 75 ? 6.336 10.323 -0.104 1.00 90.75 75 GLN A N 1
ATOM 585 C CA . GLN A 1 75 ? 7.794 10.372 -0.066 1.00 90.75 75 GLN A CA 1
ATOM 586 C C . GLN A 1 75 ? 8.391 9.672 -1.290 1.00 90.75 75 GLN A C 1
ATOM 588 O O . GLN A 1 75 ? 9.224 10.248 -1.991 1.00 90.75 75 GLN A O 1
ATOM 593 N N . PHE A 1 76 ? 7.929 8.456 -1.586 1.00 88.81 76 PHE A N 1
ATOM 594 C CA . PHE A 1 76 ? 8.448 7.659 -2.689 1.00 88.81 76 PHE A CA 1
ATOM 595 C C . PHE A 1 76 ? 8.231 8.341 -4.045 1.00 88.81 76 PHE A C 1
ATOM 597 O O . PHE A 1 76 ? 9.165 8.417 -4.848 1.00 88.81 76 PHE A O 1
ATOM 604 N N . ASN A 1 77 ? 7.036 8.894 -4.277 1.00 88.31 77 ASN A N 1
ATOM 605 C CA . ASN A 1 77 ? 6.707 9.559 -5.536 1.00 88.31 77 ASN A CA 1
ATOM 606 C C . ASN A 1 77 ? 7.424 10.920 -5.674 1.00 88.31 77 ASN A C 1
ATOM 608 O O . ASN A 1 77 ? 7.958 11.207 -6.743 1.00 88.31 77 ASN A O 1
ATOM 612 N N . LYS A 1 78 ? 7.541 11.721 -4.598 1.00 84.75 78 LYS A N 1
ATOM 613 C CA . LYS A 1 78 ? 8.309 12.992 -4.591 1.00 84.75 78 LYS A CA 1
ATOM 614 C C . LYS A 1 78 ? 9.801 12.778 -4.856 1.00 84.75 78 LYS A C 1
ATOM 616 O O . LYS A 1 78 ? 10.471 13.619 -5.463 1.00 84.75 78 LYS A O 1
ATOM 621 N N . GLU A 1 79 ? 10.359 11.672 -4.375 1.00 73.75 79 GLU A N 1
ATOM 622 C CA . GLU A 1 79 ? 11.748 11.299 -4.644 1.00 73.75 79 GLU A CA 1
ATOM 623 C C . GLU A 1 79 ? 11.972 10.890 -6.110 1.00 73.75 79 GLU A C 1
ATOM 625 O O . GLU A 1 79 ? 13.073 11.092 -6.613 1.00 73.75 79 GLU A O 1
ATOM 630 N N . GLY A 1 80 ? 10.947 10.370 -6.797 1.00 63.00 80 GLY A N 1
ATOM 631 C CA . GLY A 1 80 ? 10.987 10.024 -8.225 1.00 63.00 80 GLY A CA 1
ATOM 632 C C . GLY A 1 80 ? 10.803 11.208 -9.185 1.00 63.00 80 GLY A C 1
ATOM 633 O O . GLY A 1 80 ? 11.094 11.083 -10.373 1.00 63.00 80 GLY A O 1
ATOM 634 N N . GLU A 1 81 ? 10.357 12.370 -8.699 1.00 56.97 81 GLU A N 1
ATOM 635 C CA . GLU A 1 81 ? 10.246 13.577 -9.522 1.00 56.97 81 GLU A CA 1
ATOM 636 C C . GLU A 1 81 ? 11.633 14.129 -9.890 1.00 56.97 81 GLU A C 1
ATOM 638 O O . GLU A 1 81 ? 12.436 14.501 -9.019 1.00 56.97 81 GLU A O 1
ATOM 643 N N . ILE A 1 82 ? 11.890 14.213 -11.202 1.00 52.59 82 ILE A N 1
ATOM 644 C CA . ILE A 1 82 ? 13.093 14.804 -11.794 1.00 52.59 82 ILE A CA 1
ATOM 645 C C . ILE A 1 82 ? 13.125 16.298 -11.444 1.00 52.59 82 ILE A C 1
ATOM 647 O O . ILE A 1 82 ? 12.453 17.112 -12.068 1.00 52.59 82 ILE A O 1
ATOM 651 N N . GLY A 1 83 ? 13.919 16.655 -10.437 1.00 48.97 83 GLY A N 1
ATOM 652 C CA . GLY A 1 83 ? 14.260 18.038 -10.109 1.00 48.97 83 GLY A CA 1
ATOM 653 C C . GLY A 1 83 ? 15.731 18.314 -10.403 1.00 48.97 83 GLY A C 1
ATOM 654 O O . GLY A 1 83 ? 16.593 17.473 -10.119 1.00 48.97 83 GLY A O 1
ATOM 655 N N . GLU A 1 84 ? 16.033 19.487 -10.963 1.00 42.66 84 GLU A N 1
ATOM 656 C CA . GLU A 1 84 ? 17.408 19.986 -11.064 1.00 42.66 84 GLU A CA 1
ATOM 657 C C . GLU A 1 84 ? 18.062 19.984 -9.670 1.00 42.66 84 GLU A C 1
ATOM 659 O O . GLU A 1 84 ? 17.487 20.465 -8.697 1.00 42.66 84 GLU A O 1
ATOM 664 N N . GLY A 1 85 ? 19.249 19.379 -9.551 1.00 52.47 85 GLY A N 1
ATOM 665 C CA . GLY A 1 85 ? 20.005 19.310 -8.292 1.00 52.47 85 GLY A CA 1
ATOM 666 C C . GLY A 1 85 ? 19.782 18.069 -7.413 1.00 52.47 85 GLY A C 1
ATOM 667 O O . GLY A 1 85 ? 20.472 17.933 -6.405 1.00 52.47 85 GLY A O 1
ATOM 668 N N . LYS A 1 86 ? 18.893 17.128 -7.771 1.00 50.16 86 LYS A N 1
ATOM 669 C CA . LYS A 1 86 ? 18.763 15.849 -7.037 1.00 50.16 86 LYS A CA 1
ATOM 670 C C . LYS A 1 86 ? 19.833 14.819 -7.465 1.00 50.16 86 LYS A C 1
ATOM 672 O O . LYS A 1 86 ? 20.193 14.776 -8.647 1.00 50.16 86 LYS A O 1
ATOM 677 N N . PRO A 1 87 ? 20.343 13.978 -6.536 1.00 55.28 87 PRO A N 1
ATOM 678 C CA . PRO A 1 87 ? 21.379 12.979 -6.823 1.00 55.28 87 PRO A CA 1
ATOM 679 C C . PRO A 1 87 ? 20.936 11.996 -7.918 1.00 55.28 87 PRO A C 1
ATOM 681 O O . PRO A 1 87 ? 19.764 11.632 -7.981 1.00 55.28 87 PRO A O 1
ATOM 684 N N . GLU A 1 88 ? 21.870 11.520 -8.752 1.00 53.28 88 GLU A N 1
ATOM 685 C CA . GLU A 1 88 ? 21.606 10.609 -9.889 1.00 53.28 88 GLU A CA 1
ATOM 686 C C . GLU A 1 88 ? 20.712 9.406 -9.542 1.00 53.28 88 GLU A C 1
ATOM 688 O O . GLU A 1 88 ? 19.889 8.996 -10.356 1.00 53.28 88 GLU A O 1
ATOM 693 N N . LYS A 1 89 ? 20.805 8.881 -8.313 1.00 50.06 89 LYS A N 1
ATOM 694 C CA . LYS A 1 89 ? 19.989 7.752 -7.832 1.00 50.06 89 LYS A CA 1
ATOM 695 C C . LYS A 1 89 ? 18.478 8.022 -7.824 1.00 50.06 89 LYS A C 1
ATOM 697 O O . LYS A 1 89 ? 17.706 7.076 -7.939 1.00 50.06 89 LYS A O 1
ATOM 702 N N . ALA A 1 90 ? 18.053 9.279 -7.693 1.00 53.56 90 ALA A N 1
ATOM 703 C CA . ALA A 1 90 ? 16.640 9.663 -7.720 1.00 53.56 90 ALA A CA 1
ATOM 704 C C . ALA A 1 90 ? 16.063 9.677 -9.149 1.00 53.56 90 ALA A C 1
ATOM 706 O O . ALA A 1 90 ? 14.876 9.438 -9.339 1.00 53.56 90 ALA A O 1
ATOM 707 N N . LYS A 1 91 ? 16.910 9.892 -10.168 1.00 53.34 91 LYS A N 1
ATOM 708 C CA . LYS A 1 91 ? 16.486 10.062 -11.569 1.00 53.34 91 LYS A CA 1
ATOM 709 C C . LYS A 1 91 ? 16.057 8.759 -12.258 1.00 53.34 91 LYS A C 1
ATOM 711 O O . LYS A 1 91 ? 15.402 8.820 -13.289 1.00 53.34 91 LYS A O 1
ATOM 716 N N . ASN A 1 92 ? 16.406 7.601 -11.691 1.00 56.12 92 ASN A N 1
ATOM 717 C CA . ASN A 1 92 ? 16.252 6.287 -12.332 1.00 56.12 92 ASN A CA 1
ATOM 718 C C . ASN A 1 92 ? 15.208 5.379 -11.654 1.00 56.12 92 ASN A C 1
ATOM 720 O O . ASN A 1 92 ? 15.240 4.160 -11.848 1.00 56.12 92 ASN A O 1
ATOM 724 N N . ARG A 1 93 ? 14.299 5.925 -10.835 1.00 68.69 93 ARG A N 1
ATOM 725 C CA . ARG A 1 93 ? 13.202 5.128 -10.266 1.00 68.69 93 ARG A CA 1
ATOM 726 C C . ARG A 1 93 ? 12.084 4.974 -11.290 1.00 68.69 93 ARG A C 1
ATOM 728 O O . ARG A 1 93 ? 11.507 5.951 -11.747 1.00 68.69 93 ARG A O 1
ATOM 735 N N . HIS A 1 94 ? 11.772 3.725 -11.619 1.00 83.25 94 HIS A N 1
ATOM 736 C CA . HIS A 1 94 ? 10.771 3.357 -12.619 1.00 83.25 94 HIS A CA 1
ATOM 737 C C . HIS A 1 94 ? 9.507 2.785 -11.962 1.00 83.25 94 HIS A C 1
ATOM 739 O O . HIS A 1 94 ? 8.951 1.794 -12.436 1.00 83.25 94 HIS A O 1
ATOM 745 N N . GLY A 1 95 ? 9.050 3.366 -10.852 1.00 91.25 95 GLY A N 1
ATOM 746 C CA . GLY A 1 95 ? 7.818 2.900 -10.228 1.00 91.25 95 GLY A CA 1
ATOM 747 C C . GLY A 1 95 ? 7.082 3.931 -9.398 1.00 91.25 95 GLY A C 1
ATOM 748 O O . GLY A 1 95 ? 7.597 5.017 -9.138 1.00 91.25 95 GLY A O 1
ATOM 749 N N . THR A 1 96 ? 5.865 3.570 -9.002 1.00 94.62 96 THR A N 1
ATOM 750 C CA . THR A 1 96 ? 4.946 4.399 -8.212 1.00 94.62 96 THR A CA 1
ATOM 751 C C . THR A 1 96 ? 4.412 3.628 -7.006 1.00 94.62 96 THR A C 1
ATOM 753 O O . THR A 1 96 ? 4.367 2.397 -6.995 1.00 94.62 96 THR A O 1
ATOM 756 N N . LEU A 1 97 ? 3.994 4.358 -5.975 1.00 96.62 97 LEU A N 1
ATOM 757 C CA . LEU A 1 97 ? 3.280 3.810 -4.822 1.00 96.62 97 LEU A CA 1
ATOM 758 C C . LEU A 1 97 ? 1.974 4.587 -4.646 1.00 96.62 97 LEU A C 1
ATOM 760 O O . LEU A 1 97 ? 1.980 5.820 -4.627 1.00 96.62 97 LEU A O 1
ATOM 764 N N . ARG A 1 98 ? 0.848 3.880 -4.547 1.00 97.12 98 ARG A N 1
ATOM 765 C CA . ARG A 1 98 ? -0.487 4.461 -4.354 1.00 97.12 98 ARG A CA 1
ATOM 766 C C . ARG A 1 98 ? -1.229 3.750 -3.231 1.00 97.12 98 ARG A C 1
ATOM 768 O O . ARG A 1 98 ? -0.942 2.599 -2.907 1.00 97.12 98 ARG A O 1
ATOM 775 N N . VAL A 1 99 ? -2.198 4.456 -2.656 1.00 98.38 99 VAL A N 1
ATOM 776 C CA . VAL A 1 99 ? -3.012 3.973 -1.538 1.00 98.38 99 VAL A CA 1
ATOM 777 C C . VAL A 1 99 ? -4.484 4.048 -1.908 1.00 98.38 99 VAL A C 1
ATOM 779 O O . VAL A 1 99 ? -4.954 5.084 -2.375 1.00 98.38 99 VAL A O 1
ATOM 782 N N . VAL A 1 100 ? -5.205 2.964 -1.651 1.00 98.31 100 VAL A N 1
ATOM 783 C CA . VAL A 1 100 ? -6.658 2.856 -1.788 1.00 98.31 100 VAL A CA 1
ATOM 784 C C . VAL A 1 100 ? -7.225 2.557 -0.411 1.00 98.31 100 VAL A C 1
ATOM 786 O O . VAL A 1 100 ? -6.774 1.624 0.244 1.00 98.31 100 VAL A O 1
ATOM 789 N N . LYS A 1 101 ? -8.197 3.349 0.044 1.00 98.00 101 LYS A N 1
ATOM 790 C CA . LYS A 1 101 ? -8.843 3.151 1.348 1.00 98.00 101 LYS A CA 1
ATOM 791 C C . LYS A 1 101 ? -10.240 2.576 1.155 1.00 98.00 101 LYS A C 1
ATOM 793 O O . LYS A 1 101 ? -11.039 3.134 0.404 1.00 98.00 101 LYS A O 1
ATOM 798 N N . GLN A 1 102 ? -10.543 1.485 1.846 1.00 97.81 102 GLN A N 1
ATOM 799 C CA . GLN A 1 102 ? -11.896 0.955 1.960 1.00 97.81 102 GLN A CA 1
ATOM 800 C C . GLN A 1 102 ? -12.632 1.617 3.132 1.00 97.81 102 GLN A C 1
ATOM 802 O O . GLN A 1 102 ? -12.002 2.010 4.113 1.00 97.81 102 GLN A O 1
ATOM 807 N N . PRO A 1 103 ? -13.970 1.756 3.060 1.00 95.75 103 PRO A N 1
ATOM 808 C CA . PRO A 1 103 ? -14.740 2.429 4.108 1.00 95.75 103 PRO A CA 1
ATOM 809 C C . PRO A 1 103 ? -14.734 1.672 5.444 1.00 95.75 103 PRO A C 1
ATOM 811 O O . PRO A 1 103 ? -14.927 2.270 6.497 1.00 95.75 103 PRO A O 1
ATOM 814 N N . GLN A 1 104 ? -14.558 0.353 5.397 1.00 97.00 104 GLN A N 1
ATOM 815 C CA . GLN A 1 104 ? -14.510 -0.543 6.545 1.00 97.00 104 GLN A CA 1
ATOM 816 C C . GLN A 1 104 ? -13.818 -1.841 6.128 1.00 97.00 104 GLN A C 1
ATOM 818 O O . GLN A 1 104 ? -13.697 -2.103 4.933 1.00 97.00 104 GLN A O 1
ATOM 823 N N . ASN A 1 105 ? -13.463 -2.676 7.102 1.00 97.75 105 ASN A N 1
ATOM 824 C CA . ASN A 1 105 ? -12.930 -4.007 6.837 1.00 97.75 105 ASN A CA 1
ATOM 825 C C . ASN A 1 105 ? -13.960 -4.880 6.109 1.00 97.75 105 ASN A C 1
ATOM 827 O O . ASN A 1 105 ? -14.990 -5.253 6.679 1.00 97.75 105 ASN A O 1
ATOM 831 N N . MET A 1 106 ? -13.676 -5.178 4.843 1.00 97.50 106 MET A N 1
ATOM 832 C CA . MET A 1 106 ? -14.459 -6.067 3.982 1.00 97.50 106 MET A CA 1
ATOM 833 C C . MET A 1 106 ? -13.784 -7.435 3.796 1.00 97.50 106 MET A C 1
ATOM 835 O O . MET A 1 106 ? -14.313 -8.314 3.107 1.00 97.50 106 MET A O 1
ATOM 839 N N . GLY A 1 107 ? -12.630 -7.633 4.431 1.00 97.25 107 GLY A N 1
ATOM 840 C CA . GLY A 1 107 ? -11.851 -8.854 4.425 1.00 97.25 107 GLY A CA 1
ATOM 841 C C . GLY A 1 107 ? -10.811 -8.877 3.309 1.00 97.25 107 GLY A C 1
ATOM 842 O O . GLY A 1 107 ? -10.990 -8.338 2.216 1.00 97.25 107 GLY A O 1
ATOM 843 N N . LYS A 1 108 ? -9.732 -9.632 3.543 1.00 97.25 108 LYS A N 1
ATOM 844 C CA . LYS A 1 108 ? -8.574 -9.727 2.639 1.00 97.25 108 LYS A CA 1
ATOM 845 C C . LYS A 1 108 ? -8.940 -9.978 1.172 1.00 97.25 108 LYS A C 1
ATOM 847 O O . LYS A 1 108 ? -8.327 -9.393 0.287 1.00 97.25 108 LYS A O 1
ATOM 852 N N . GLY A 1 109 ? -9.916 -10.847 0.899 1.00 98.06 109 GLY A N 1
ATOM 853 C CA . GLY A 1 109 ? -10.351 -11.136 -0.471 1.00 98.06 109 GLY A CA 1
ATOM 854 C C . GLY A 1 109 ? -10.927 -9.908 -1.183 1.00 98.06 109 GLY A C 1
ATOM 855 O O . GLY A 1 109 ? -10.621 -9.682 -2.353 1.00 98.06 109 GLY A O 1
ATOM 856 N N . ALA A 1 110 ? -11.702 -9.086 -0.471 1.00 97.88 110 ALA A N 1
ATOM 857 C CA . ALA A 1 110 ? -12.233 -7.832 -0.990 1.00 97.88 110 ALA A CA 1
ATOM 858 C C . ALA A 1 110 ? -11.123 -6.791 -1.189 1.00 97.88 110 ALA A C 1
ATOM 860 O O . ALA A 1 110 ? -11.106 -6.125 -2.222 1.00 97.88 110 ALA A O 1
ATOM 861 N N . ALA A 1 1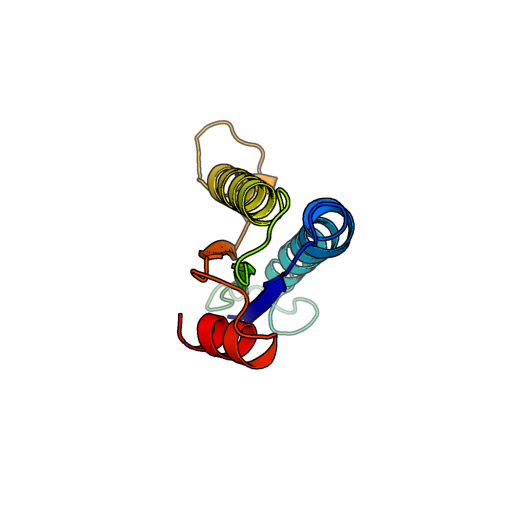11 ? -10.169 -6.698 -0.257 1.00 98.25 111 ALA A N 1
ATOM 862 C CA . ALA A 1 111 ? -9.010 -5.811 -0.372 1.00 98.25 111 ALA A CA 1
ATOM 863 C C . ALA A 1 111 ? -8.130 -6.153 -1.587 1.00 98.25 111 ALA A C 1
ATOM 865 O O . ALA A 1 111 ? -7.830 -5.285 -2.403 1.00 98.25 111 ALA A O 1
ATOM 866 N N . VAL A 1 112 ? -7.792 -7.435 -1.773 1.00 98.12 112 VAL A N 1
ATOM 867 C CA . VAL A 1 112 ? -7.038 -7.899 -2.951 1.00 98.12 112 VAL A CA 1
ATOM 868 C C . VAL A 1 112 ? -7.817 -7.625 -4.233 1.00 98.12 112 VAL A C 1
ATOM 870 O O . VAL A 1 112 ? -7.258 -7.067 -5.171 1.00 98.12 112 VAL A O 1
ATOM 873 N N . ARG A 1 113 ? -9.111 -7.972 -4.275 1.00 98.31 113 ARG A N 1
ATOM 874 C CA . ARG A 1 113 ? -9.952 -7.721 -5.451 1.00 98.31 113 ARG A CA 1
ATOM 875 C C . ARG A 1 113 ? -9.997 -6.237 -5.802 1.00 98.31 113 ARG A C 1
ATOM 877 O O . ARG A 1 113 ? -9.901 -5.923 -6.978 1.00 98.31 113 ARG A O 1
ATOM 884 N N . GLN A 1 114 ? -10.140 -5.352 -4.816 1.00 97.81 114 GLN A N 1
ATOM 885 C CA . GLN A 1 114 ? -10.138 -3.911 -5.060 1.00 97.81 114 GLN A CA 1
ATOM 886 C C . GLN A 1 114 ? -8.810 -3.465 -5.667 1.00 97.81 114 GLN A C 1
ATOM 888 O O . GLN A 1 114 ? -8.826 -2.804 -6.694 1.00 97.81 114 GLN A O 1
ATOM 893 N N . GLY A 1 115 ? -7.676 -3.877 -5.095 1.00 97.50 115 GLY A N 1
ATOM 894 C CA . GLY A 1 115 ? -6.366 -3.510 -5.637 1.00 97.50 115 GLY A CA 1
ATOM 895 C C . GLY A 1 115 ? -6.098 -4.065 -7.038 1.00 97.50 115 GLY A C 1
ATOM 896 O O . GLY A 1 115 ? -5.356 -3.454 -7.788 1.00 97.50 115 GLY A O 1
ATOM 897 N N . MET A 1 116 ? -6.714 -5.190 -7.416 1.00 97.19 116 MET A N 1
ATOM 898 C CA . MET A 1 116 ? -6.638 -5.723 -8.785 1.00 97.19 116 MET A CA 1
ATOM 899 C C . MET A 1 116 ? -7.523 -4.980 -9.801 1.00 97.19 116 MET A C 1
ATOM 901 O O . MET A 1 116 ? -7.401 -5.247 -10.995 1.00 97.19 116 MET A O 1
ATOM 905 N N . LEU A 1 117 ? -8.461 -4.142 -9.348 1.00 95.94 117 LEU A N 1
ATOM 906 C CA . LEU A 1 117 ? -9.400 -3.402 -10.203 1.00 95.94 117 LEU A CA 1
ATOM 907 C C . LEU A 1 117 ? -9.002 -1.936 -10.425 1.00 95.94 117 LEU A C 1
ATOM 909 O O . LEU A 1 117 ? -9.688 -1.244 -11.177 1.00 95.94 117 LEU A O 1
ATOM 913 N N . GLU A 1 118 ? -7.946 -1.480 -9.760 1.00 90.62 118 GLU A N 1
ATOM 914 C CA . GLU A 1 118 ? -7.338 -0.154 -9.925 1.00 90.62 118 GLU A CA 1
ATOM 915 C C . GLU A 1 118 ? -6.290 -0.180 -11.041 1.00 90.62 118 GLU A C 1
ATOM 917 O O . GLU A 1 118 ? -6.192 0.841 -11.758 1.00 90.62 118 GLU A O 1
#

Mean predicted aligned error: 7.36 Å

Radius of gyration: 16.49 Å; Cα contacts (8 Å, |Δi|>4): 184; chains: 1; bounding box: 42×31×44 Å

Solvent-accessible surface area (backbone atoms only — not comparable to full-atom values): 6883 Å² total; per-residue (Å²): 113,46,81,46,68,40,61,39,63,65,32,57,88,42,47,52,76,69,46,46,51,60,49,52,56,51,48,52,55,53,25,73,48,70,93,72,73,85,87,74,78,96,69,96,73,83,86,72,69,42,34,40,38,36,35,37,17,28,28,34,45,89,56,59,29,58,60,51,50,45,52,52,23,52,52,55,42,60,50,42,54,85,51,93,90,62,63,75,82,37,68,71,54,49,61,47,48,46,74,45,79,42,98,45,67,70,50,67,72,50,26,45,52,52,44,74,72,112

Foldseek 3Di:
DEEAAAEDAQCLVCCPPPPCPVVQVVVLVQQVDWPDDDDDDDDPPDTHGDAYEYEYEYQAYPDCPQVSQVVCQVVLVVLCDDDPPRDPSSPRHRYGYYYHYDNHHPDPVVSRVVSVVD

pLDDT: mean 84.34, std 18.96, range [42.66, 98.75]

InterPro domains:
  IPR001173 Glycosyltransferase 2-like [PF00535] (3-116)
  IPR029044 Nucleotide-diphospho-sugar transferases [G3DSA:3.90.550.10] (1-118)
  IPR029044 Nucleotide-diphospho-sugar transferases [SSF53448] (2-116)